Protein AF-A0A9X2V8D2-F1 (afdb_monomer_lite)

Foldseek 3Di:
DPPVVVVVVVVVQVVQVVVQVVCVVVDPDQKDWDQDPLGIWIWGADPQGIWIQDPVRDIDTDGPPD

Secondary structure (DSSP, 8-state):
-HHHHHHHHHHHHHHHHHHHHHHHHH-SSSEEEEEETTEEEEEEEETTEEEEE-TTS-EEEEE---

Radius of gyration: 12.2 Å; chains: 1; bounding box: 22×26×34 Å

Sequence (66 aa):
MHQTQRRTRLTDVANAATLLAEAVETADKDTAALHTPYGKATVHVDAEGADVELPSGATVHVRVDG

Structure (mmCIF, N/CA/C/O backbone):
data_AF-A0A9X2V8D2-F1
#
_entry.id   AF-A0A9X2V8D2-F1
#
loop_
_atom_site.group_PDB
_atom_site.id
_atom_site.type_symbol
_atom_site.label_atom_id
_atom_site.label_alt_id
_atom_site.label_comp_id
_atom_site.label_asym_id
_atom_site.label_entity_id
_atom_site.label_seq_id
_atom_site.pdbx_PDB_ins_code
_atom_site.Cartn_x
_atom_site.Cartn_y
_atom_site.Cartn_z
_atom_site.occupancy
_atom_site.B_iso_or_equiv
_atom_site.auth_seq_id
_atom_site.auth_comp_id
_atom_site.auth_asym_id
_atom_site.auth_atom_id
_atom_site.pdbx_PDB_model_num
ATOM 1 N N . MET A 1 1 ? -12.409 -14.504 20.887 1.00 53.22 1 MET A N 1
ATOM 2 C CA . MET A 1 1 ? -11.437 -13.490 20.410 1.00 53.22 1 MET A CA 1
ATOM 3 C C . MET A 1 1 ? -10.855 -13.775 19.013 1.00 53.22 1 MET A C 1
ATOM 5 O O . MET A 1 1 ? -10.335 -12.854 18.406 1.00 53.22 1 MET A O 1
ATOM 9 N N . HIS A 1 2 ? -11.001 -14.979 18.436 1.00 55.72 2 HIS A N 1
ATOM 10 C CA . HIS A 1 2 ? -10.422 -15.319 17.119 1.00 55.72 2 HIS A CA 1
ATOM 11 C C . HIS A 1 2 ? -11.111 -14.702 15.884 1.00 55.72 2 HIS A C 1
ATOM 13 O O . HIS A 1 2 ? -10.499 -14.595 14.824 1.00 55.72 2 HIS A O 1
ATOM 19 N N . GLN A 1 3 ? -12.377 -14.289 15.988 1.00 58.47 3 GLN A N 1
ATOM 20 C CA . GLN A 1 3 ? -13.143 -13.830 14.822 1.00 58.47 3 GLN A CA 1
ATOM 21 C C . GLN A 1 3 ? -12.765 -12.406 14.377 1.00 58.47 3 GLN A C 1
ATOM 23 O O . GLN A 1 3 ? -12.746 -12.120 13.183 1.00 58.47 3 GLN A O 1
ATOM 28 N N . THR A 1 4 ? -12.406 -11.534 15.323 1.00 61.25 4 THR A N 1
ATOM 29 C CA . THR A 1 4 ? -12.082 -10.124 15.058 1.00 61.25 4 THR A CA 1
ATOM 30 C C . THR A 1 4 ? -10.758 -9.980 14.310 1.00 61.25 4 THR A C 1
ATOM 32 O O . THR A 1 4 ? -10.715 -9.319 13.281 1.00 61.25 4 THR A O 1
ATOM 35 N N . GLN A 1 5 ? -9.706 -10.683 14.748 1.00 61.28 5 GLN A N 1
ATOM 36 C CA . GLN A 1 5 ? -8.390 -10.648 14.093 1.00 61.28 5 GLN A CA 1
ATOM 37 C C . GLN A 1 5 ? -8.424 -11.202 12.665 1.00 61.28 5 GLN A C 1
ATOM 39 O O . GLN A 1 5 ? -7.754 -10.674 11.780 1.00 61.28 5 GLN A O 1
ATOM 44 N N . ARG A 1 6 ? -9.229 -12.246 12.418 1.00 63.94 6 ARG A N 1
ATOM 45 C CA . ARG A 1 6 ? -9.395 -12.807 11.071 1.00 63.94 6 ARG A CA 1
ATOM 46 C C . ARG A 1 6 ? -10.085 -11.818 10.132 1.00 63.94 6 ARG A C 1
ATOM 48 O O . ARG A 1 6 ? -9.710 -11.733 8.969 1.00 63.94 6 ARG A O 1
ATOM 55 N N . ARG A 1 7 ? -11.072 -11.069 10.634 1.00 64.94 7 ARG A N 1
ATOM 56 C CA . ARG A 1 7 ? -11.807 -10.086 9.833 1.00 64.94 7 ARG A CA 1
ATOM 57 C C . ARG A 1 7 ? -10.939 -8.882 9.478 1.00 64.94 7 ARG A C 1
ATOM 59 O O . ARG A 1 7 ? -10.969 -8.469 8.330 1.00 64.94 7 ARG A O 1
ATOM 66 N N . THR A 1 8 ? -10.122 -8.397 10.415 1.00 66.62 8 THR A N 1
ATOM 67 C CA . THR A 1 8 ? -9.153 -7.318 10.159 1.00 66.62 8 THR A CA 1
ATOM 68 C C . THR A 1 8 ? -8.169 -7.700 9.054 1.00 66.62 8 THR A C 1
ATOM 70 O O . THR A 1 8 ? -8.062 -6.980 8.071 1.00 66.62 8 THR A O 1
ATOM 73 N N . ARG A 1 9 ? -7.565 -8.897 9.130 1.00 68.94 9 ARG A N 1
ATOM 74 C CA . ARG A 1 9 ? -6.612 -9.365 8.107 1.00 68.94 9 ARG A CA 1
ATOM 75 C C . ARG A 1 9 ? -7.219 -9.474 6.708 1.00 68.94 9 ARG A C 1
ATOM 77 O O . ARG A 1 9 ? -6.545 -9.170 5.736 1.00 68.94 9 ARG A O 1
ATOM 84 N N . LEU A 1 10 ? -8.474 -9.914 6.591 1.00 71.88 10 LEU A N 1
ATOM 85 C CA . LEU A 1 10 ? -9.142 -10.007 5.287 1.00 71.88 10 LEU A CA 1
ATOM 86 C C . LEU A 1 10 ? -9.402 -8.626 4.676 1.00 71.88 10 LEU A C 1
ATOM 88 O O . LEU A 1 10 ? -9.253 -8.463 3.468 1.00 71.88 10 LEU A O 1
ATOM 92 N N . THR A 1 11 ? -9.755 -7.637 5.499 1.00 76.75 11 THR A N 1
ATOM 93 C CA . THR A 1 11 ? -9.921 -6.253 5.042 1.00 76.75 11 THR A CA 1
ATOM 94 C C . THR A 1 11 ? -8.590 -5.646 4.605 1.00 76.75 11 THR A C 1
ATOM 96 O O . THR A 1 11 ? -8.537 -5.008 3.560 1.00 76.75 11 THR A O 1
ATOM 99 N N . ASP A 1 12 ? -7.512 -5.886 5.354 1.00 75.81 12 ASP A N 1
ATOM 100 C CA . ASP A 1 12 ? -6.171 -5.399 5.008 1.00 75.81 12 ASP A CA 1
ATOM 101 C C . ASP A 1 12 ? -5.687 -5.977 3.670 1.00 75.81 12 ASP A C 1
ATOM 103 O O . ASP A 1 12 ? -5.169 -5.241 2.834 1.00 75.81 12 ASP A O 1
ATOM 107 N N . VAL A 1 13 ? -5.929 -7.270 3.422 1.00 75.00 13 VAL A N 1
ATOM 108 C CA . VAL A 1 13 ? -5.603 -7.925 2.143 1.00 75.00 13 VAL A CA 1
ATOM 109 C C . VAL A 1 13 ? -6.430 -7.359 0.990 1.00 75.00 13 VAL A C 1
ATOM 111 O O . VAL A 1 13 ? -5.877 -7.068 -0.067 1.00 75.00 13 VAL A O 1
ATOM 114 N N . ALA A 1 14 ? -7.739 -7.173 1.178 1.00 77.31 14 ALA A N 1
ATOM 115 C CA . ALA A 1 14 ? -8.597 -6.596 0.144 1.00 77.31 14 ALA A CA 1
ATOM 116 C C . ALA A 1 14 ? -8.187 -5.153 -0.195 1.00 77.31 14 ALA A C 1
ATOM 118 O O . ALA A 1 14 ? -8.116 -4.791 -1.366 1.00 77.31 14 ALA A O 1
ATOM 119 N N . ASN A 1 15 ? -7.856 -4.350 0.820 1.00 80.00 15 ASN A N 1
ATOM 120 C CA . ASN A 1 15 ? -7.344 -2.996 0.627 1.00 80.00 15 ASN A CA 1
ATOM 121 C C . ASN A 1 15 ? -5.997 -3.008 -0.105 1.00 80.00 15 ASN A C 1
ATOM 123 O O . ASN A 1 15 ? -5.817 -2.247 -1.048 1.00 80.00 15 ASN A O 1
ATOM 127 N N . ALA A 1 16 ? -5.072 -3.884 0.290 1.00 77.19 16 ALA A N 1
ATOM 128 C CA . ALA A 1 16 ? -3.766 -4.003 -0.349 1.00 77.19 16 ALA A CA 1
ATOM 129 C C . ALA A 1 16 ? -3.864 -4.422 -1.823 1.00 77.19 16 ALA A C 1
ATOM 131 O O . ALA A 1 16 ? -3.149 -3.872 -2.652 1.00 77.19 16 ALA A O 1
ATOM 132 N N . ALA A 1 17 ? -4.772 -5.339 -2.168 1.00 77.12 17 ALA A N 1
ATOM 133 C CA . ALA A 1 17 ? -4.996 -5.746 -3.554 1.00 77.12 17 ALA A CA 1
ATOM 134 C C . ALA A 1 17 ? -5.516 -4.589 -4.426 1.00 77.12 17 ALA A C 1
ATOM 136 O O . ALA A 1 17 ? -5.043 -4.410 -5.545 1.00 77.12 17 ALA A O 1
ATOM 137 N N . THR A 1 18 ? -6.442 -3.777 -3.905 1.00 82.31 18 THR A N 1
ATOM 138 C CA . THR A 1 18 ? -6.925 -2.571 -4.598 1.00 82.31 18 THR A CA 1
ATOM 139 C C . THR A 1 18 ? -5.799 -1.559 -4.795 1.00 82.31 18 THR A C 1
ATOM 141 O O . THR A 1 18 ? -5.597 -1.080 -5.905 1.00 82.31 18 THR A O 1
ATOM 144 N N . LEU A 1 19 ? -5.016 -1.297 -3.742 1.00 80.00 19 LEU A N 1
ATOM 145 C CA . LEU A 1 19 ? -3.870 -0.388 -3.810 1.00 80.00 19 LEU A CA 1
ATOM 146 C C . LEU A 1 19 ? -2.820 -0.873 -4.808 1.00 80.00 19 LEU A C 1
ATOM 148 O O . LEU A 1 19 ? -2.241 -0.071 -5.528 1.00 80.00 19 LEU A O 1
ATOM 152 N N . LEU A 1 20 ? -2.587 -2.181 -4.881 1.00 79.25 20 LEU A N 1
ATOM 153 C CA . LEU A 1 20 ? -1.694 -2.754 -5.875 1.00 79.25 20 LEU A CA 1
ATOM 154 C C . LEU A 1 20 ? -2.218 -2.548 -7.299 1.00 79.25 20 LEU A C 1
ATOM 156 O O . LEU A 1 20 ? -1.445 -2.161 -8.165 1.00 79.25 20 LEU A O 1
ATOM 160 N N . ALA A 1 21 ? -3.508 -2.784 -7.546 1.00 78.94 21 ALA A N 1
ATOM 161 C CA . ALA A 1 21 ? -4.098 -2.565 -8.865 1.00 78.94 21 ALA A CA 1
ATOM 162 C C . ALA A 1 21 ? -3.945 -1.099 -9.308 1.00 78.94 21 ALA A C 1
ATOM 164 O O . ALA A 1 21 ? -3.450 -0.841 -10.401 1.00 78.94 21 ALA A O 1
ATOM 165 N N . GLU A 1 22 ? -4.257 -0.149 -8.421 1.00 80.25 22 GLU A N 1
ATOM 166 C CA . GLU A 1 22 ? -4.068 1.284 -8.683 1.00 80.25 22 GLU A CA 1
ATOM 167 C C . GLU A 1 22 ? -2.590 1.645 -8.894 1.00 80.25 22 GLU A C 1
ATOM 169 O O . GLU A 1 22 ? -2.256 2.445 -9.771 1.00 80.25 22 GLU A O 1
ATOM 174 N N . ALA A 1 23 ? -1.688 1.046 -8.111 1.00 78.62 23 ALA A N 1
ATOM 175 C CA . ALA A 1 23 ? -0.252 1.243 -8.251 1.00 78.62 23 ALA A CA 1
ATOM 176 C C . ALA A 1 23 ? 0.255 0.733 -9.602 1.00 78.62 23 ALA A C 1
ATOM 178 O O . ALA A 1 23 ? 0.958 1.468 -10.275 1.00 78.62 23 ALA A O 1
ATOM 179 N N . VAL A 1 24 ? -0.120 -0.471 -10.039 1.00 74.44 24 VAL A N 1
ATOM 180 C CA . VAL A 1 24 ? 0.325 -1.044 -11.324 1.00 74.44 24 VAL A CA 1
ATOM 181 C C . VAL A 1 24 ? -0.132 -0.196 -12.515 1.00 74.44 24 VAL A C 1
ATOM 183 O O . VAL A 1 24 ? 0.606 -0.066 -13.486 1.00 74.44 24 VAL A O 1
ATOM 186 N N . GLU A 1 25 ? -1.309 0.428 -12.441 1.00 72.56 25 GLU A N 1
ATOM 187 C CA . GLU A 1 25 ? -1.799 1.320 -13.501 1.00 72.56 25 GLU A CA 1
ATOM 188 C C . GLU A 1 25 ? -1.098 2.690 -13.529 1.00 72.56 25 GLU A C 1
ATOM 190 O O . GLU A 1 25 ? -1.114 3.370 -14.555 1.00 72.56 25 GLU A O 1
ATOM 195 N N . THR A 1 26 ? -0.482 3.111 -12.421 1.00 65.81 26 THR A N 1
ATOM 196 C CA . THR A 1 26 ? 0.116 4.451 -12.262 1.00 65.81 26 THR A CA 1
ATOM 197 C C . THR A 1 26 ? 1.639 4.447 -12.113 1.00 65.81 26 THR A C 1
ATOM 199 O O . THR A 1 26 ? 2.277 5.499 -12.212 1.00 65.81 26 THR A O 1
ATOM 202 N N . ALA A 1 27 ? 2.235 3.283 -11.870 1.00 58.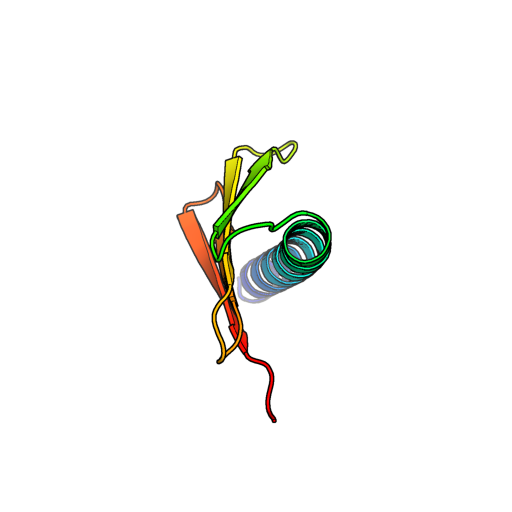97 27 ALA A N 1
ATOM 203 C CA . ALA A 1 27 ? 3.646 3.105 -11.587 1.00 58.97 27 ALA A CA 1
ATOM 204 C C . ALA A 1 27 ? 4.488 3.197 -12.865 1.00 58.97 27 ALA A C 1
ATOM 206 O O . ALA A 1 27 ? 4.721 2.218 -13.563 1.00 58.97 27 ALA A O 1
ATOM 207 N N . ASP A 1 28 ? 5.043 4.382 -13.106 1.00 60.44 28 ASP A N 1
ATOM 208 C CA . ASP A 1 28 ? 6.180 4.586 -14.019 1.00 60.44 28 ASP A CA 1
ATOM 209 C C . ASP A 1 28 ? 7.504 4.035 -13.416 1.00 60.44 28 ASP A C 1
ATOM 211 O O . ASP A 1 28 ? 8.556 4.067 -14.052 1.00 60.44 28 ASP A O 1
ATOM 215 N N . LYS A 1 29 ? 7.480 3.572 -12.151 1.00 58.44 29 LYS A N 1
ATOM 216 C CA . LYS A 1 29 ? 8.625 3.081 -11.358 1.00 58.44 29 LYS A CA 1
ATOM 217 C C . LYS A 1 29 ? 8.193 1.977 -10.391 1.00 58.44 29 LYS A C 1
ATOM 219 O O . LYS A 1 29 ? 7.061 2.011 -9.928 1.00 58.44 29 LYS A O 1
ATOM 224 N N . ASP A 1 30 ? 9.123 1.111 -9.981 1.00 75.69 30 ASP A N 1
ATOM 225 C CA . ASP A 1 30 ? 8.960 -0.035 -9.051 1.00 75.69 30 ASP A CA 1
ATOM 226 C C . ASP A 1 30 ? 8.372 0.309 -7.658 1.00 75.69 30 ASP A C 1
ATOM 228 O O . ASP A 1 30 ? 8.275 -0.527 -6.762 1.00 75.69 30 ASP A O 1
ATOM 232 N N . THR A 1 31 ? 8.008 1.567 -7.405 1.00 80.75 31 THR A N 1
ATOM 233 C CA . THR A 1 31 ? 7.419 2.029 -6.149 1.00 80.75 31 THR A CA 1
ATOM 234 C C . THR A 1 31 ? 6.375 3.108 -6.408 1.00 80.75 31 THR A C 1
ATOM 236 O O . THR A 1 31 ? 6.681 4.159 -6.976 1.00 80.75 31 THR A O 1
ATOM 239 N N . ALA A 1 32 ? 5.160 2.886 -5.911 1.00 84.62 32 ALA A N 1
ATOM 240 C CA . ALA A 1 32 ? 4.062 3.839 -5.929 1.00 84.62 32 ALA A CA 1
ATOM 241 C C . ALA A 1 32 ? 3.647 4.206 -4.501 1.00 84.62 32 ALA A C 1
ATOM 243 O O . ALA A 1 32 ? 3.489 3.354 -3.628 1.00 84.62 32 ALA A O 1
ATOM 244 N N . ALA A 1 33 ? 3.441 5.496 -4.256 1.00 83.88 33 ALA A N 1
ATOM 245 C CA . ALA A 1 33 ? 2.862 5.978 -3.012 1.00 83.88 33 ALA A CA 1
ATOM 246 C C . ALA A 1 33 ? 1.419 6.414 -3.261 1.00 83.88 33 ALA A C 1
ATOM 248 O O . ALA A 1 33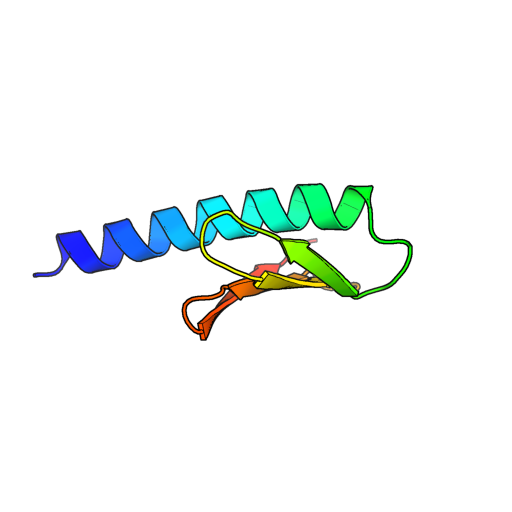 ? 1.179 7.329 -4.048 1.00 83.88 33 ALA A O 1
ATOM 249 N N . LEU A 1 34 ? 0.473 5.796 -2.557 1.00 82.81 34 LEU A N 1
ATOM 250 C CA . LEU A 1 34 ? -0.954 6.056 -2.702 1.00 82.81 34 LEU A CA 1
ATOM 251 C C . LEU A 1 34 ? 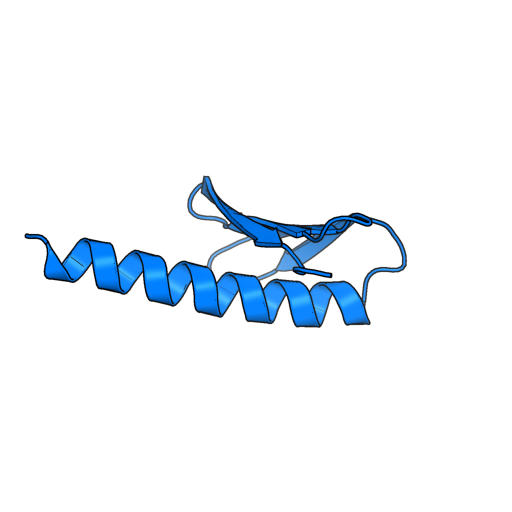-1.506 6.712 -1.438 1.00 82.81 34 LEU A C 1
ATOM 253 O O . LEU A 1 34 ? -1.233 6.295 -0.310 1.00 82.81 34 LEU A O 1
ATOM 257 N N . HIS A 1 35 ? -2.301 7.762 -1.621 1.00 80.50 35 HIS A N 1
ATOM 258 C CA . HIS A 1 35 ? -3.024 8.390 -0.525 1.00 80.50 35 HIS A CA 1
ATOM 259 C C . HIS A 1 35 ? -4.376 7.708 -0.346 1.00 80.50 35 HIS A C 1
ATOM 261 O O . HIS A 1 35 ? -5.250 7.806 -1.201 1.00 80.50 35 HIS A O 1
ATOM 267 N N . THR A 1 36 ? -4.556 7.054 0.797 1.00 75.31 36 THR A N 1
ATOM 268 C CA . THR A 1 36 ? -5.834 6.461 1.196 1.00 75.31 36 THR A CA 1
ATOM 269 C C . THR A 1 36 ? -6.544 7.370 2.202 1.00 75.31 36 THR A C 1
ATOM 271 O O . THR A 1 36 ? -5.890 8.181 2.868 1.00 75.31 36 THR A O 1
ATOM 274 N N . PRO A 1 37 ? -7.861 7.201 2.416 1.00 74.94 37 PRO A N 1
ATOM 275 C CA . PRO A 1 37 ? -8.580 7.890 3.492 1.00 74.94 37 PRO A CA 1
ATOM 276 C C . PRO A 1 37 ? -8.008 7.634 4.896 1.00 74.94 37 PRO A C 1
ATOM 278 O O . PRO A 1 37 ? -8.269 8.403 5.817 1.00 74.94 37 PRO A O 1
ATOM 281 N N . TYR A 1 38 ? -7.232 6.559 5.066 1.00 75.44 38 TYR A N 1
ATOM 282 C CA . TYR A 1 38 ? -6.644 6.135 6.338 1.00 75.44 38 TYR A CA 1
ATOM 283 C C . TYR A 1 38 ? -5.168 6.528 6.484 1.00 75.44 38 TYR A C 1
ATOM 285 O O . TYR A 1 38 ? -4.555 6.232 7.506 1.00 75.44 38 TYR A O 1
ATOM 293 N N . GLY A 1 39 ? -4.592 7.190 5.478 1.00 80.00 39 GLY A N 1
ATOM 294 C CA . GLY A 1 39 ? -3.193 7.602 5.453 1.00 80.00 39 GLY A CA 1
ATOM 295 C C . GLY A 1 39 ? -2.473 7.174 4.178 1.00 80.00 39 GLY A C 1
ATOM 296 O O . GLY A 1 39 ? -3.074 6.661 3.232 1.00 80.00 39 GLY A O 1
ATOM 297 N N . LYS A 1 40 ? -1.163 7.403 4.149 1.00 83.62 40 LYS A N 1
ATOM 298 C CA . LYS A 1 40 ? -0.310 7.046 3.016 1.00 83.62 40 LYS A CA 1
ATOM 299 C C . LYS A 1 40 ? -0.005 5.548 3.044 1.00 83.62 40 LYS A C 1
ATOM 301 O O . LYS A 1 40 ? 0.495 5.056 4.051 1.00 83.62 40 LYS A O 1
ATOM 306 N N . ALA A 1 41 ? -0.293 4.862 1.947 1.00 86.75 41 ALA A N 1
ATOM 307 C CA . ALA A 1 41 ? 0.180 3.513 1.684 1.00 86.75 41 ALA A CA 1
ATOM 308 C C . ALA A 1 41 ? 1.336 3.568 0.680 1.00 86.75 41 ALA A C 1
ATOM 310 O O . ALA A 1 41 ? 1.367 4.437 -0.199 1.00 86.75 41 ALA A O 1
ATOM 311 N N . THR A 1 42 ? 2.275 2.640 0.805 1.00 88.19 42 THR A N 1
ATOM 312 C CA . THR 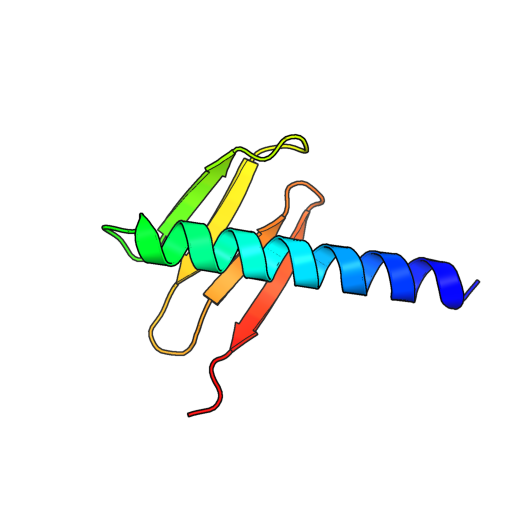A 1 42 ? 3.399 2.510 -0.126 1.00 88.19 42 THR A CA 1
ATOM 313 C C . THR A 1 42 ? 3.352 1.121 -0.737 1.00 88.19 42 THR A C 1
ATOM 315 O O . THR A 1 42 ? 3.280 0.131 -0.018 1.00 88.19 42 THR A O 1
ATOM 318 N N . VAL A 1 43 ? 3.366 1.051 -2.060 1.00 88.12 43 VAL A N 1
ATOM 319 C CA . VAL A 1 43 ? 3.381 -0.192 -2.826 1.00 88.12 43 VAL A CA 1
ATOM 320 C C . VAL A 1 43 ? 4.729 -0.293 -3.512 1.00 88.12 43 VAL A C 1
ATOM 322 O O . VAL A 1 43 ? 5.099 0.597 -4.275 1.00 88.12 43 VAL A O 1
ATOM 325 N N . HIS A 1 44 ? 5.469 -1.355 -3.233 1.00 88.00 44 HIS A N 1
ATOM 326 C CA . HIS A 1 44 ? 6.669 -1.726 -3.970 1.00 88.00 44 HIS A CA 1
ATOM 327 C C . 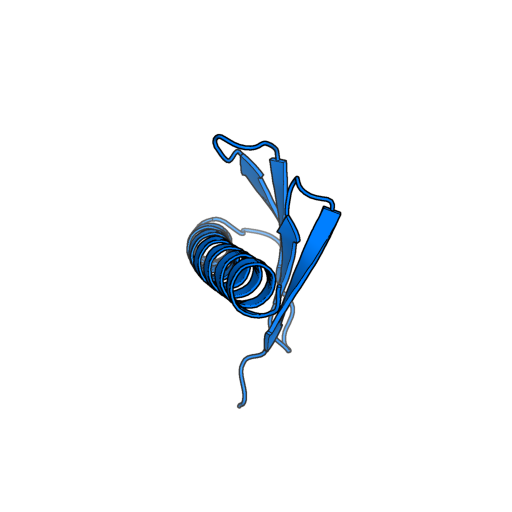HIS A 1 44 ? 6.295 -2.880 -4.889 1.00 88.00 44 HIS A C 1
ATOM 329 O O . HIS A 1 44 ? 5.710 -3.850 -4.419 1.00 88.00 44 HIS A O 1
ATOM 335 N N . VAL A 1 45 ? 6.580 -2.759 -6.180 1.00 83.62 45 VAL A N 1
ATOM 336 C CA . VAL A 1 45 ? 6.309 -3.797 -7.177 1.00 83.62 45 VAL A CA 1
ATOM 337 C C . VAL A 1 45 ? 7.640 -4.253 -7.744 1.00 83.62 45 VAL A C 1
ATOM 339 O O . VAL A 1 45 ? 8.466 -3.431 -8.125 1.00 83.62 45 VAL A O 1
ATOM 342 N N . ASP A 1 46 ? 7.833 -5.560 -7.803 1.00 81.81 46 ASP A N 1
ATOM 343 C CA . ASP A 1 46 ? 9.006 -6.206 -8.365 1.00 81.81 46 ASP A CA 1
ATOM 344 C C . ASP A 1 46 ? 8.588 -7.387 -9.260 1.00 81.81 46 ASP A C 1
ATOM 346 O O . ASP A 1 46 ? 7.404 -7.664 -9.463 1.00 81.81 46 ASP A O 1
ATOM 350 N N . ALA A 1 47 ? 9.565 -8.078 -9.847 1.00 77.56 47 ALA A N 1
ATOM 351 C CA . ALA A 1 47 ? 9.300 -9.175 -10.777 1.00 77.56 47 ALA A CA 1
ATOM 352 C C . ALA A 1 47 ? 8.605 -10.394 -10.131 1.00 77.56 47 ALA A C 1
ATOM 354 O O . ALA A 1 47 ? 7.988 -11.184 -10.844 1.00 77.56 47 ALA A O 1
ATOM 355 N N . GLU A 1 48 ? 8.700 -10.563 -8.811 1.00 80.81 48 GLU A N 1
ATOM 356 C CA . GLU A 1 48 ? 8.116 -11.666 -8.035 1.00 80.81 48 GLU A CA 1
ATOM 357 C C . GLU A 1 48 ? 6.746 -11.298 -7.426 1.00 80.81 48 GLU A C 1
ATOM 359 O O . GLU A 1 48 ? 6.031 -12.156 -6.893 1.00 80.81 48 GLU A O 1
ATOM 364 N N . GLY A 1 49 ? 6.341 -10.028 -7.512 1.00 82.81 49 GLY A N 1
ATOM 365 C CA . GLY A 1 49 ? 5.045 -9.547 -7.052 1.00 82.81 49 GLY A CA 1
ATOM 366 C C . GLY A 1 49 ? 5.109 -8.142 -6.473 1.00 82.81 49 GLY A C 1
ATOM 367 O O . GLY A 1 49 ? 5.655 -7.231 -7.082 1.00 82.81 49 GLY A O 1
ATOM 368 N N . ALA A 1 50 ? 4.468 -7.941 -5.325 1.00 85.56 50 ALA A N 1
ATOM 369 C CA . ALA A 1 50 ? 4.431 -6.647 -4.672 1.00 85.56 50 ALA A CA 1
ATOM 370 C C . ALA A 1 50 ? 4.352 -6.729 -3.149 1.00 85.56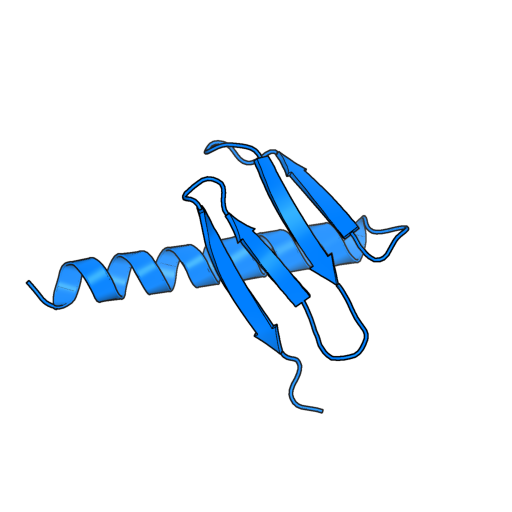 50 ALA A C 1
ATOM 372 O O . ALA A 1 50 ? 3.740 -7.632 -2.574 1.00 85.56 50 ALA A O 1
ATOM 373 N N . ASP A 1 51 ? 4.914 -5.722 -2.499 1.00 88.12 51 ASP A N 1
ATOM 374 C CA . ASP A 1 51 ? 4.820 -5.485 -1.068 1.00 88.12 51 ASP A CA 1
ATOM 375 C C . ASP A 1 51 ? 4.028 -4.196 -0.825 1.00 88.12 51 ASP A C 1
ATOM 377 O O . ASP A 1 51 ? 4.389 -3.123 -1.307 1.00 88.12 51 ASP A O 1
ATOM 381 N N . VAL A 1 52 ? 2.931 -4.295 -0.074 1.00 88.25 52 VAL A N 1
ATOM 382 C CA . VAL A 1 52 ? 2.067 -3.157 0.262 1.00 88.25 52 VAL A CA 1
ATOM 383 C C . VAL A 1 52 ? 2.207 -2.832 1.739 1.00 88.25 52 VAL A C 1
ATOM 385 O O . VAL A 1 52 ? 1.736 -3.578 2.597 1.00 88.25 52 VAL A O 1
ATOM 388 N N . GLU A 1 53 ? 2.823 -1.698 2.042 1.00 89.12 53 GLU A N 1
ATOM 389 C CA . GLU A 1 53 ? 2.872 -1.130 3.382 1.00 89.12 53 GLU A CA 1
ATOM 390 C C . GLU A 1 53 ? 1.636 -0.256 3.621 1.00 89.12 53 GLU A C 1
ATOM 392 O O . GLU A 1 53 ? 1.422 0.771 2.969 1.00 89.12 53 GLU A O 1
ATOM 397 N N . LEU A 1 54 ? 0.796 -0.690 4.558 1.00 85.31 54 LEU A N 1
ATOM 398 C CA . LEU A 1 54 ? -0.419 0.005 4.955 1.00 85.31 54 LEU A CA 1
ATOM 399 C C . LEU A 1 54 ? -0.119 1.077 6.017 1.00 85.31 54 LEU A C 1
ATOM 401 O O . LEU A 1 54 ? 0.792 0.906 6.830 1.00 85.31 54 LEU A O 1
ATOM 405 N N . PRO A 1 55 ? -0.956 2.128 6.126 1.00 80.19 55 PRO A N 1
ATOM 406 C CA . PRO A 1 55 ? -0.792 3.179 7.138 1.00 80.19 55 PRO A CA 1
ATOM 407 C C . PRO A 1 55 ? -0.812 2.667 8.586 1.00 80.19 55 PRO A C 1
ATOM 409 O O . PRO A 1 55 ? -0.324 3.332 9.495 1.00 80.19 55 PRO A O 1
ATOM 412 N N . SER A 1 56 ? -1.397 1.488 8.812 1.00 81.62 56 SER A N 1
ATOM 413 C CA . SER A 1 56 ? -1.426 0.811 10.110 1.00 81.62 56 SER A CA 1
ATOM 414 C C . SER A 1 56 ? -0.070 0.222 10.526 1.00 81.62 56 SER A C 1
ATOM 416 O O . SER A 1 56 ? 0.048 -0.270 11.648 1.00 81.62 56 SER A O 1
ATOM 418 N N . GLY A 1 57 ? 0.935 0.246 9.643 1.00 81.38 57 GLY A N 1
ATOM 419 C CA . GLY A 1 57 ? 2.234 -0.409 9.820 1.00 81.38 57 GLY A CA 1
ATOM 420 C C . GLY A 1 57 ? 2.225 -1.899 9.469 1.00 81.38 57 GLY A C 1
ATOM 421 O O . GLY A 1 57 ? 3.206 -2.593 9.720 1.00 81.38 57 GLY A O 1
ATOM 422 N N . ALA A 1 58 ? 1.120 -2.413 8.922 1.00 83.12 58 ALA A N 1
ATOM 423 C CA . ALA A 1 58 ? 1.053 -3.772 8.404 1.00 83.12 58 ALA A CA 1
ATOM 424 C C . ALA A 1 58 ? 1.603 -3.830 6.975 1.00 83.12 58 ALA A C 1
ATOM 426 O O . ALA A 1 58 ? 1.275 -2.977 6.153 1.00 83.12 58 ALA A O 1
ATOM 427 N N . THR A 1 59 ? 2.364 -4.878 6.666 1.00 85.94 59 THR A N 1
ATOM 428 C CA . THR A 1 59 ? 2.831 -5.159 5.304 1.00 85.94 59 THR A CA 1
ATOM 429 C C . THR A 1 59 ? 2.102 -6.379 4.757 1.00 85.94 59 THR A C 1
ATOM 431 O O . THR A 1 59 ? 2.041 -7.423 5.411 1.00 85.94 59 THR A O 1
ATOM 434 N N . VAL A 1 60 ? 1.529 -6.245 3.563 1.00 84.88 60 VAL A N 1
ATOM 435 C CA . VAL A 1 60 ? 0.888 -7.335 2.827 1.00 84.88 60 VAL A CA 1
ATOM 436 C C . VAL A 1 60 ? 1.763 -7.694 1.636 1.00 84.88 60 VAL A C 1
ATOM 438 O O . VAL A 1 60 ? 2.020 -6.856 0.778 1.00 84.88 60 VAL A O 1
ATOM 441 N N . HIS A 1 61 ? 2.191 -8.951 1.583 1.00 85.94 61 HIS A N 1
ATOM 442 C CA . HIS A 1 61 ? 2.946 -9.497 0.462 1.00 85.94 61 HIS A CA 1
ATOM 443 C C . HIS A 1 61 ? 1.968 -10.118 -0.533 1.00 85.94 61 HIS A C 1
ATOM 445 O O . HIS A 1 61 ? 1.270 -11.082 -0.209 1.00 85.94 61 HIS A O 1
ATOM 451 N N . VAL A 1 62 ? 1.910 -9.560 -1.735 1.00 81.88 62 VAL A N 1
ATOM 452 C CA . VAL A 1 62 ? 1.192 -10.128 -2.871 1.00 81.88 62 VAL A CA 1
ATOM 453 C C . VAL A 1 62 ? 2.238 -10.786 -3.756 1.00 81.88 62 VAL A C 1
ATOM 455 O O . VAL A 1 62 ? 3.180 -10.141 -4.202 1.00 81.88 62 VAL A O 1
ATOM 458 N N . ARG A 1 63 ? 2.120 -12.090 -3.972 1.00 82.88 63 ARG A N 1
ATOM 459 C CA . ARG A 1 63 ? 2.998 -12.827 -4.879 1.00 82.88 63 ARG A CA 1
ATOM 460 C C . ARG A 1 63 ? 2.155 -13.323 -6.036 1.00 82.88 63 ARG A C 1
ATOM 462 O O . ARG A 1 63 ? 1.041 -13.802 -5.826 1.00 82.88 63 ARG A O 1
ATOM 469 N N . VAL A 1 64 ? 2.666 -13.148 -7.244 1.00 68.12 64 VAL A N 1
ATOM 470 C CA . VAL A 1 64 ? 2.113 -13.804 -8.425 1.00 68.12 64 VAL A CA 1
ATOM 471 C C . VAL A 1 64 ? 2.760 -15.180 -8.479 1.00 68.12 64 VAL A C 1
ATOM 473 O O . VAL A 1 64 ? 3.939 -15.297 -8.792 1.00 68.12 64 VAL A O 1
ATOM 476 N N . ASP A 1 65 ? 2.015 -16.220 -8.100 1.00 58.97 65 ASP A N 1
ATOM 477 C CA . ASP A 1 65 ? 2.388 -17.579 -8.497 1.00 58.97 65 ASP A CA 1
ATOM 478 C C . ASP A 1 65 ? 2.420 -17.602 -10.035 1.00 58.97 65 ASP A C 1
ATOM 480 O O . ASP A 1 65 ? 1.440 -17.215 -10.679 1.00 58.97 65 ASP A O 1
ATOM 484 N N . GLY A 1 66 ? 3.582 -17.954 -10.593 1.00 49.53 66 GLY A N 1
ATOM 485 C CA . GLY A 1 66 ? 3.821 -18.031 -12.038 1.00 49.53 66 GLY A CA 1
ATOM 486 C C . GLY A 1 66 ? 3.025 -19.124 -12.738 1.00 49.53 66 GLY A C 1
ATOM 487 O O . GLY A 1 66 ? 2.718 -20.155 -12.097 1.00 49.53 66 GLY A O 1
#

Organism: NCBI:txid146919

pLDDT: mean 76.24, std 9.83, range [49.53, 89.12]